Protein AF-A0A919CMC1-F1 (afdb_monomer)

Secondary structure (DSSP, 8-state):
-HHHHHHHHHHHHIIIIIHHHHHHHHHHHHHHH--HHHHHHHHHHHHHHHHHHT-TTHHHHHHHHHHH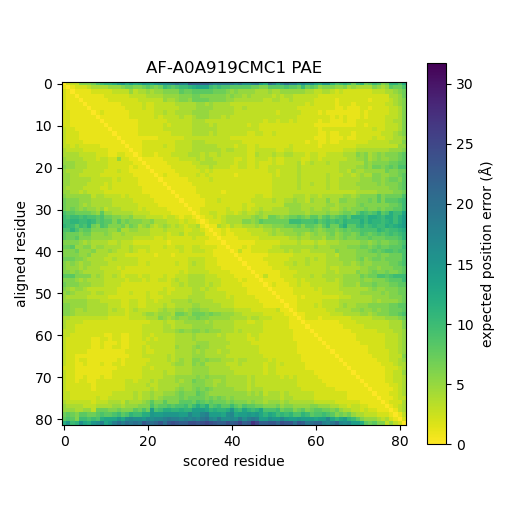HHHHHHHHHHHTT-

Solvent-accessible surface area (backbone atoms only — not comparable to full-atom values): 4188 Å² total; per-residue (Å²): 117,68,66,28,51,52,54,9,50,51,51,21,49,36,70,71,64,37,41,48,58,52,13,50,54,26,41,54,50,17,68,76,66,67,43,63,71,33,41,52,47,14,52,49,28,44,51,49,34,54,59,45,72,70,36,90,57,41,66,65,48,28,51,49,51,12,51,52,46,16,51,49,47,44,52,57,51,54,67,73,75,110

Foldseek 3Di:
DVVLLVQLVVQLCCLQPVLLVQLVVLVVVCVVPVDVVSPVVSVVSNVCNVVLNPDPCNNVVSNVSSVVSSVVVVVVVVVVVD

Radius of gyration: 16.01 Å; Cα contacts (8 Å, |Δi|>4): 75; chains: 1; bounding box: 41×18×42 Å

pLDDT: mean 93.79, std 5.11, range [62.09, 98.25]

Mean predicted aligned error: 3.86 Å

Sequence (82 aa):
MIKPLIIGALVCLYLQLGLEPTGWLFYELSHATGFVPLYNGYSAFRGAGYFYSLWPWQLPVNLLVGVLVAALVYWLQQRRQA

Organism: NCBI:txid930806

Structure (mmC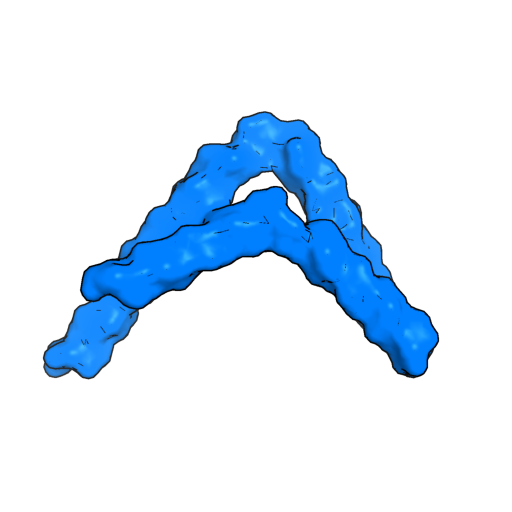IF, N/CA/C/O backbone):
data_AF-A0A919CMC1-F1
#
_entry.id   AF-A0A919CMC1-F1
#
loop_
_atom_site.group_PDB
_atom_site.id
_atom_site.type_symbol
_atom_site.label_atom_id
_atom_site.label_alt_id
_atom_site.label_comp_id
_atom_site.label_asym_id
_atom_site.label_entity_id
_atom_site.label_seq_id
_atom_site.pdbx_PDB_ins_code
_atom_site.Cartn_x
_atom_site.Cartn_y
_atom_site.Cartn_z
_atom_site.occupancy
_atom_site.B_iso_or_equiv
_atom_site.auth_seq_id
_atom_site.auth_comp_id
_atom_site.auth_asym_id
_atom_site.auth_atom_id
_atom_site.pdbx_PDB_model_num
ATOM 1 N N . MET A 1 1 ? -16.833 -5.405 16.516 1.00 77.50 1 MET A N 1
ATOM 2 C CA . MET A 1 1 ? -15.403 -5.338 16.907 1.00 77.50 1 MET A CA 1
ATOM 3 C C . MET A 1 1 ? -14.496 -6.222 16.051 1.00 77.50 1 MET A C 1
ATOM 5 O O . MET A 1 1 ? -13.494 -5.718 15.571 1.00 77.50 1 MET A O 1
ATOM 9 N N . ILE A 1 2 ? -14.844 -7.490 15.794 1.00 90.75 2 ILE A N 1
ATOM 10 C CA . ILE A 1 2 ? -13.991 -8.417 15.018 1.00 90.75 2 ILE A CA 1
ATOM 11 C C . ILE A 1 2 ? -13.775 -7.954 13.562 1.00 90.75 2 ILE A C 1
ATOM 13 O O . ILE A 1 2 ? -12.650 -7.925 13.080 1.00 90.75 2 ILE A O 1
ATOM 17 N N . LYS A 1 3 ? -14.835 -7.518 12.867 1.00 93.19 3 LYS A N 1
ATOM 18 C CA . LYS A 1 3 ? -14.760 -7.094 11.456 1.00 93.19 3 LYS A CA 1
ATOM 19 C C . LYS A 1 3 ? -13.751 -5.953 11.183 1.00 93.19 3 LYS A C 1
ATOM 21 O O . LYS A 1 3 ? -12.957 -6.110 10.260 1.00 93.19 3 LYS A O 1
ATOM 26 N N . PRO A 1 4 ? -13.741 -4.833 11.936 1.00 94.44 4 PRO A N 1
ATOM 27 C CA . PRO A 1 4 ? -12.712 -3.800 11.787 1.00 94.44 4 PRO A CA 1
ATOM 28 C C . PRO A 1 4 ? -11.278 -4.323 11.928 1.00 94.44 4 PRO A C 1
ATOM 30 O O . PRO A 1 4 ? -10.426 -3.969 11.120 1.00 94.44 4 PRO A O 1
ATOM 33 N N . LEU A 1 5 ? -11.031 -5.199 12.909 1.00 95.56 5 LEU A N 1
ATOM 34 C CA . LEU A 1 5 ? -9.710 -5.792 13.137 1.00 95.56 5 LEU A CA 1
ATOM 35 C C . LEU A 1 5 ? -9.278 -6.681 11.969 1.00 95.56 5 LEU A C 1
ATOM 37 O O . LEU A 1 5 ? -8.142 -6.573 11.522 1.00 95.56 5 LEU A O 1
ATOM 41 N N . ILE A 1 6 ? -10.191 -7.498 11.429 1.00 97.50 6 ILE A N 1
ATOM 42 C CA . ILE A 1 6 ? -9.920 -8.313 10.235 1.00 97.50 6 ILE A CA 1
ATOM 43 C C . ILE A 1 6 ? -9.536 -7.417 9.056 1.00 97.50 6 ILE A C 1
ATOM 45 O O . ILE A 1 6 ? -8.544 -7.683 8.388 1.00 97.50 6 ILE A O 1
ATOM 49 N N . ILE A 1 7 ? -10.288 -6.341 8.809 1.00 97.31 7 ILE A N 1
ATOM 50 C CA . ILE A 1 7 ? -10.007 -5.448 7.678 1.00 97.31 7 ILE A CA 1
ATOM 51 C C . ILE A 1 7 ? -8.650 -4.753 7.852 1.00 97.31 7 ILE A C 1
ATOM 53 O O . ILE A 1 7 ? -7.863 -4.723 6.909 1.00 97.31 7 ILE A O 1
ATOM 57 N N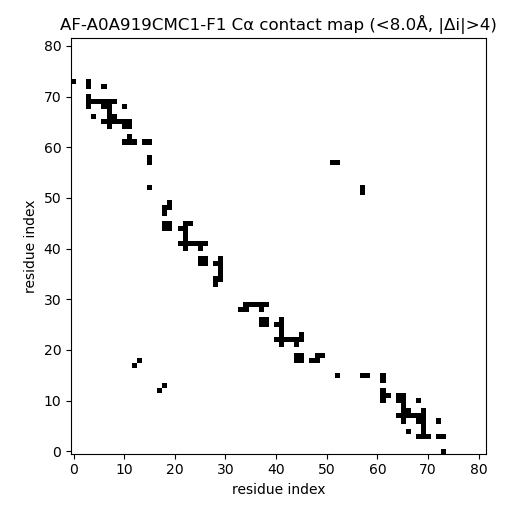 . GLY A 1 8 ? -8.336 -4.257 9.052 1.00 96.94 8 GLY A N 1
ATOM 58 C CA . GLY A 1 8 ? -7.022 -3.674 9.336 1.00 96.94 8 GLY A CA 1
ATOM 59 C C . GLY A 1 8 ? -5.873 -4.670 9.160 1.00 96.94 8 GLY A C 1
ATOM 60 O O . GLY A 1 8 ? -4.866 -4.344 8.532 1.00 96.94 8 GLY A O 1
ATOM 61 N N . ALA A 1 9 ? -6.042 -5.904 9.648 1.00 97.12 9 ALA A N 1
ATOM 62 C CA . ALA A 1 9 ? -5.054 -6.968 9.490 1.00 97.12 9 ALA A CA 1
ATOM 63 C C . ALA A 1 9 ? -4.833 -7.333 8.014 1.00 97.12 9 ALA A C 1
ATOM 65 O O . ALA A 1 9 ? -3.690 -7.457 7.582 1.00 97.12 9 ALA A O 1
ATOM 66 N N . LEU A 1 10 ? -5.906 -7.437 7.223 1.00 97.75 10 LEU A N 1
ATOM 67 C CA . LEU A 1 10 ? -5.813 -7.700 5.786 1.00 97.75 10 LEU A CA 1
ATOM 68 C C . LEU A 1 10 ? -5.063 -6.589 5.047 1.00 97.75 10 LEU A C 1
ATOM 70 O O . LEU A 1 10 ? -4.237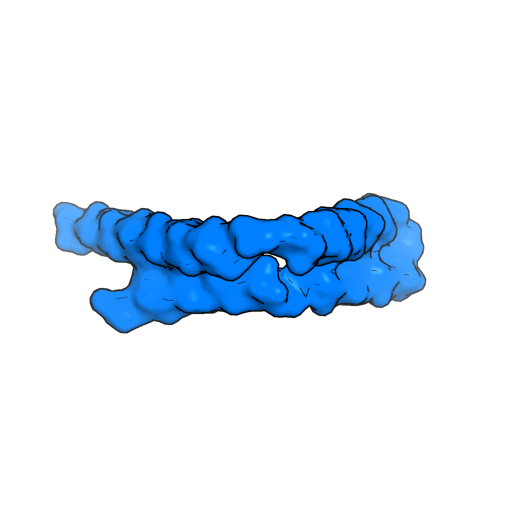 -6.894 4.194 1.00 97.75 10 LEU A O 1
ATOM 74 N N . VAL A 1 11 ? -5.297 -5.319 5.391 1.00 97.44 11 VAL A N 1
ATOM 75 C CA . VAL A 1 11 ? -4.547 -4.202 4.793 1.00 97.44 11 VAL A CA 1
ATOM 76 C C . VAL A 1 11 ? -3.065 -4.276 5.156 1.00 97.44 11 VAL A C 1
ATOM 78 O O . VAL A 1 11 ? -2.223 -4.157 4.269 1.00 97.44 11 VAL A O 1
ATOM 81 N N . CYS A 1 12 ? -2.734 -4.526 6.425 1.00 97.00 12 CYS A N 1
ATOM 82 C CA . CYS A 1 12 ? -1.344 -4.687 6.853 1.00 97.00 12 CYS A CA 1
ATOM 83 C C . CYS A 1 12 ? -0.649 -5.827 6.091 1.00 97.00 12 CYS A C 1
ATOM 85 O O . CYS A 1 12 ? 0.451 -5.647 5.574 1.00 97.00 12 CYS A O 1
ATOM 87 N N . LEU A 1 13 ? -1.298 -6.990 5.989 1.00 96.75 13 LEU A N 1
ATOM 88 C CA . LEU A 1 13 ? -0.760 -8.146 5.271 1.00 96.75 13 LEU A CA 1
ATOM 89 C C . LEU A 1 13 ? -0.616 -7.873 3.773 1.00 96.75 13 LEU A C 1
ATOM 91 O O . LEU A 1 13 ? 0.390 -8.248 3.176 1.00 96.75 13 LEU A O 1
ATOM 95 N N . TYR A 1 14 ? -1.583 -7.183 3.170 1.00 96.25 14 TYR A N 1
ATOM 96 C CA . TYR A 1 14 ? -1.517 -6.800 1.765 1.00 96.25 14 TYR A CA 1
ATOM 97 C C . TYR A 1 14 ? -0.338 -5.862 1.483 1.00 96.25 14 TYR A C 1
ATOM 99 O O . TYR A 1 14 ? 0.389 -6.065 0.515 1.00 96.25 14 TYR A O 1
ATOM 107 N N . LEU A 1 15 ? -0.092 -4.870 2.339 1.00 94.94 15 LEU A N 1
ATOM 108 C CA . LEU A 1 15 ? 1.059 -3.977 2.178 1.00 94.94 15 LEU A CA 1
ATOM 109 C C . LEU A 1 15 ? 2.397 -4.681 2.453 1.00 94.94 15 LEU A C 1
ATOM 111 O O . LEU A 1 15 ? 3.422 -4.307 1.883 1.00 94.94 15 LEU A O 1
ATOM 115 N N . GLN A 1 16 ? 2.390 -5.709 3.305 1.00 95.00 16 GLN A N 1
ATOM 116 C CA . GLN A 1 16 ? 3.586 -6.479 3.631 1.00 95.00 16 GLN A CA 1
ATOM 117 C C . GLN A 1 16 ? 3.958 -7.487 2.538 1.00 95.00 16 GLN A C 1
ATOM 119 O O . GLN A 1 16 ? 5.142 -7.675 2.272 1.00 95.00 16 GLN A O 1
ATOM 124 N N . LEU A 1 17 ? 2.967 -8.150 1.936 1.00 94.50 17 LEU A N 1
ATOM 125 C CA . LEU A 1 17 ? 3.177 -9.338 1.097 1.00 94.50 17 LEU A CA 1
ATOM 126 C C . LEU A 1 17 ? 2.480 -9.271 -0.267 1.00 94.50 17 LEU A C 1
ATOM 128 O O . LEU A 1 17 ? 2.808 -10.043 -1.158 1.00 94.50 17 LEU A O 1
ATOM 132 N N . GLY A 1 18 ? 1.492 -8.395 -0.439 1.00 93.62 18 GLY A N 1
ATOM 133 C CA . GLY A 1 18 ? 0.579 -8.402 -1.584 1.00 93.62 18 GLY A CA 1
ATOM 134 C C . GLY A 1 18 ? 1.000 -7.528 -2.765 1.00 93.62 18 GLY A C 1
ATOM 135 O O . GLY A 1 18 ? 0.522 -7.763 -3.874 1.00 93.62 18 GLY A O 1
ATOM 136 N N . LEU A 1 19 ? 1.896 -6.553 -2.574 1.00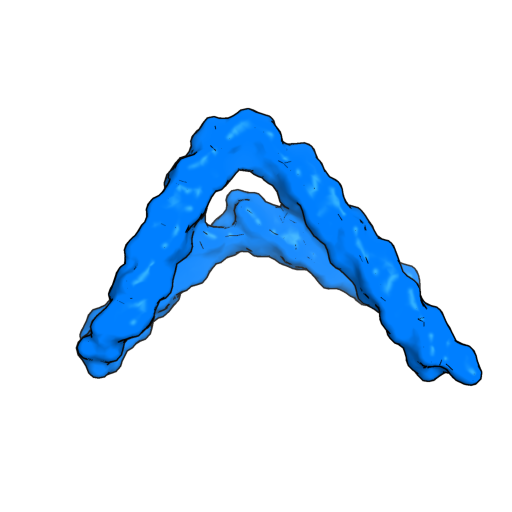 91.75 19 LEU A N 1
ATOM 137 C CA . LEU A 1 19 ? 2.297 -5.623 -3.642 1.00 91.75 19 LEU A CA 1
ATOM 138 C C . LEU A 1 19 ? 2.965 -6.335 -4.829 1.00 91.75 19 LEU A C 1
ATOM 140 O O . LEU A 1 19 ? 2.609 -6.081 -5.979 1.00 91.75 19 LEU A O 1
ATOM 144 N N . GLU A 1 20 ? 3.892 -7.253 -4.560 1.00 91.88 20 GLU A N 1
ATOM 145 C CA . GLU A 1 20 ? 4.600 -8.003 -5.602 1.00 91.88 20 GLU A CA 1
ATOM 146 C C . GLU A 1 20 ? 3.691 -9.009 -6.339 1.00 91.88 20 GLU A C 1
ATOM 148 O O . GLU A 1 20 ? 3.632 -8.937 -7.572 1.00 91.88 20 GLU A O 1
ATOM 153 N N . PRO A 1 21 ? 2.899 -9.862 -5.651 1.00 93.62 21 PRO A N 1
ATOM 154 C CA . PRO A 1 21 ? 1.901 -10.707 -6.308 1.00 93.62 21 PRO A CA 1
ATOM 155 C C . PRO A 1 21 ? 0.910 -9.917 -7.170 1.00 93.62 21 PRO A C 1
ATOM 157 O O . PRO A 1 21 ? 0.563 -10.345 -8.268 1.00 93.62 21 PRO A O 1
ATOM 160 N N . THR A 1 22 ? 0.489 -8.735 -6.711 1.00 94.19 22 THR A N 1
ATOM 161 C CA . THR A 1 22 ? -0.415 -7.864 -7.480 1.00 94.19 22 THR A CA 1
ATOM 162 C C . THR A 1 22 ? 0.248 -7.375 -8.765 1.00 94.19 22 THR A C 1
ATOM 164 O O . THR A 1 22 ? -0.377 -7.385 -9.825 1.00 94.19 22 THR A O 1
ATOM 167 N N . GLY A 1 23 ? 1.530 -7.005 -8.704 1.00 93.31 23 GLY A N 1
ATOM 168 C CA . GLY A 1 23 ? 2.312 -6.690 -9.896 1.00 93.31 23 GLY A CA 1
ATOM 169 C C . GLY A 1 23 ? 2.344 -7.857 -10.883 1.00 93.31 23 GLY A C 1
ATOM 170 O O . GLY A 1 23 ? 2.104 -7.659 -12.073 1.00 93.31 23 GLY A O 1
ATOM 171 N N . TRP A 1 24 ? 2.582 -9.076 -10.404 1.00 94.31 24 TRP A N 1
ATOM 172 C CA . TRP A 1 24 ? 2.616 -10.257 -11.266 1.00 94.31 24 TRP A CA 1
ATOM 173 C C . TRP A 1 24 ? 1.277 -10.511 -11.978 1.00 94.31 24 TRP A C 1
ATOM 175 O O . TRP A 1 24 ? 1.268 -10.734 -13.186 1.00 94.31 24 TRP A O 1
ATOM 185 N N . LEU A 1 25 ? 0.143 -10.339 -11.291 1.00 94.94 25 LEU A N 1
ATOM 186 C CA . LEU A 1 25 ? -1.181 -10.422 -11.925 1.00 94.94 25 LEU A CA 1
ATOM 187 C C . LEU A 1 25 ? -1.373 -9.369 -13.030 1.00 94.94 25 LEU A C 1
ATOM 189 O O . LEU A 1 25 ? -1.924 -9.671 -14.089 1.00 94.94 25 LEU A O 1
ATOM 193 N N . PHE A 1 26 ? -0.890 -8.138 -12.823 1.00 94.50 26 PHE A N 1
ATOM 194 C CA . PHE A 1 26 ? -0.898 -7.113 -13.873 1.00 94.50 26 PHE A CA 1
ATOM 195 C C . PHE A 1 26 ? -0.041 -7.510 -15.077 1.00 94.50 26 PHE A C 1
ATOM 197 O O . PHE A 1 26 ? -0.436 -7.265 -16.219 1.00 94.50 26 PHE A O 1
ATOM 204 N N . TYR A 1 27 ? 1.113 -8.133 -14.834 1.00 94.31 27 TYR A N 1
ATOM 205 C CA . TYR A 1 27 ? 1.992 -8.620 -15.892 1.00 94.31 27 TYR A CA 1
ATOM 206 C C . TYR A 1 27 ? 1.297 -9.689 -16.736 1.00 94.31 27 TYR A C 1
ATOM 208 O O . TYR A 1 27 ? 1.227 -9.533 -17.958 1.00 94.31 27 TYR A O 1
ATOM 216 N N . GLU A 1 28 ? 0.718 -10.707 -16.101 1.00 95.50 28 GLU A N 1
ATOM 217 C CA . GLU A 1 28 ? -0.018 -11.763 -16.800 1.00 95.50 28 GLU A CA 1
ATOM 218 C C . GLU A 1 28 ? -1.190 -11.205 -17.605 1.00 95.50 28 GLU A C 1
ATOM 220 O O . GLU A 1 28 ? -1.334 -11.501 -18.792 1.00 95.50 28 GLU A O 1
ATOM 225 N N . LEU A 1 29 ? -1.992 -10.331 -16.991 1.00 95.06 29 LEU A N 1
ATOM 226 C CA . LEU A 1 29 ? -3.151 -9.751 -17.659 1.00 95.06 29 LEU A CA 1
ATOM 227 C C . LEU A 1 29 ? -2.736 -8.861 -18.837 1.00 95.06 29 LEU A C 1
ATOM 229 O O . LEU A 1 29 ? -3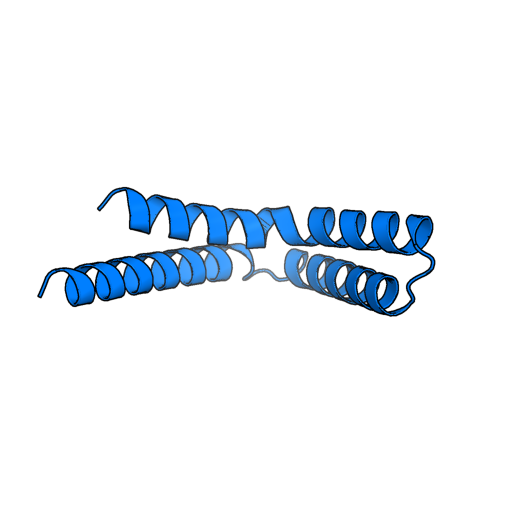.396 -8.870 -19.878 1.00 95.06 29 LEU A O 1
ATOM 233 N N . SER A 1 30 ? -1.625 -8.128 -18.713 1.00 95.06 30 SER A N 1
ATOM 234 C CA . SER A 1 30 ? -1.077 -7.332 -19.817 1.00 95.06 30 SER A CA 1
ATOM 235 C C . SER A 1 30 ? -0.618 -8.204 -20.987 1.00 95.06 30 SER A C 1
ATOM 237 O O . SER A 1 30 ? -0.853 -7.837 -22.134 1.00 95.06 30 SER A O 1
ATOM 239 N N . HIS A 1 31 ? -0.038 -9.378 -20.714 1.00 92.81 31 HIS A N 1
ATOM 240 C CA . HIS A 1 31 ? 0.387 -10.321 -21.751 1.00 92.81 31 HIS A CA 1
ATOM 241 C C . HIS A 1 31 ? -0.807 -11.006 -22.415 1.00 92.81 31 HIS A C 1
ATOM 243 O O . HIS A 1 31 ? -0.811 -11.181 -23.630 1.00 92.81 31 HIS A O 1
ATOM 249 N N . ALA A 1 32 ? -1.839 -11.343 -21.640 1.00 95.69 32 ALA A N 1
ATOM 250 C CA . ALA A 1 32 ? -3.047 -11.972 -22.159 1.00 95.69 32 ALA A CA 1
ATOM 251 C C . ALA A 1 32 ? -3.890 -11.024 -23.029 1.00 95.69 32 ALA A C 1
ATOM 253 O O . ALA A 1 32 ? -4.499 -11.457 -24.003 1.00 95.69 32 ALA A O 1
ATOM 254 N N . THR A 1 33 ? -3.945 -9.736 -22.680 1.00 95.25 33 THR A N 1
ATOM 255 C CA . THR A 1 33 ? -4.823 -8.756 -23.349 1.00 95.25 33 THR A CA 1
ATOM 256 C C . THR A 1 33 ? -4.094 -7.817 -24.310 1.00 95.25 33 THR A C 1
ATOM 258 O O . THR A 1 33 ? -4.742 -7.132 -25.098 1.00 95.25 33 THR A O 1
ATOM 261 N N . GLY A 1 34 ? -2.763 -7.729 -24.233 1.00 92.00 34 GLY A N 1
ATOM 262 C CA . GLY A 1 34 ? -1.969 -6.725 -24.948 1.00 92.00 34 GLY A CA 1
ATOM 263 C C . GLY A 1 34 ? -2.208 -5.285 -24.468 1.00 92.00 34 GLY A C 1
ATOM 264 O O . GLY A 1 34 ? -1.769 -4.334 -25.115 1.00 92.00 34 GLY A O 1
ATOM 265 N N . PHE A 1 35 ? -2.919 -5.087 -23.353 1.00 93.94 35 PHE A N 1
ATOM 266 C CA . PHE A 1 35 ? -3.319 -3.761 -22.894 1.00 93.94 35 PHE A CA 1
ATOM 267 C C . PHE A 1 35 ? -2.178 -3.065 -22.134 1.00 93.94 35 PHE A C 1
ATOM 269 O O . PHE A 1 35 ? -1.900 -3.345 -20.966 1.00 93.94 35 PHE A O 1
ATOM 276 N N . VAL A 1 36 ? -1.527 -2.115 -22.811 1.00 90.19 36 VAL A N 1
ATOM 277 C CA . VAL A 1 36 ? -0.337 -1.384 -22.333 1.00 90.19 36 VAL A CA 1
ATOM 278 C C . VAL A 1 36 ? -0.493 -0.755 -20.935 1.00 90.19 36 VAL A C 1
ATOM 280 O O . VAL A 1 36 ? 0.443 -0.860 -20.140 1.00 90.19 36 VAL A O 1
ATOM 283 N N . PRO A 1 37 ? -1.640 -0.156 -20.552 1.00 93.38 37 PRO A N 1
ATOM 284 C CA . PRO A 1 37 ? -1.797 0.404 -19.209 1.00 93.38 37 PRO A CA 1
ATOM 285 C C . PRO A 1 37 ? -1.613 -0.611 -18.072 1.00 93.38 37 PRO A C 1
ATOM 287 O O . PRO A 1 37 ? -1.149 -0.234 -16.997 1.00 93.38 37 PRO A O 1
ATOM 290 N N . LEU A 1 38 ? -1.905 -1.898 -18.294 1.00 92.06 38 LEU A N 1
ATOM 291 C CA . LEU A 1 38 ? -1.666 -2.941 -17.287 1.00 92.06 38 LEU A CA 1
ATOM 292 C C . LEU A 1 38 ? -0.179 -3.212 -17.094 1.00 92.06 38 LEU A C 1
ATOM 294 O O . LEU A 1 38 ? 0.259 -3.427 -15.968 1.00 92.06 38 LEU A O 1
ATOM 298 N N . TYR A 1 39 ? 0.611 -3.138 -18.164 1.00 91.62 39 TYR A N 1
ATOM 299 C CA . TYR A 1 39 ? 2.062 -3.275 -18.070 1.00 91.62 39 TYR A CA 1
ATOM 300 C C . TYR A 1 39 ? 2.694 -2.108 -17.291 1.00 91.62 39 TYR A C 1
ATOM 302 O O . TYR A 1 39 ? 3.623 -2.301 -16.498 1.00 91.62 39 TYR A O 1
ATOM 310 N N . ASN A 1 40 ? 2.143 -0.898 -17.444 1.00 92.38 40 ASN A N 1
ATOM 311 C CA . ASN A 1 40 ? 2.520 0.245 -16.609 1.00 92.38 40 ASN A CA 1
ATOM 312 C C . ASN A 1 40 ? 2.153 -0.001 -15.137 1.00 92.38 40 ASN A C 1
ATOM 314 O O . ASN A 1 40 ? 2.962 0.280 -14.253 1.00 92.38 40 ASN A O 1
ATOM 318 N N . GLY A 1 41 ? 0.976 -0.584 -14.881 1.00 91.12 41 GLY A N 1
ATOM 319 C CA . GLY A 1 41 ? 0.561 -1.035 -13.551 1.00 91.12 41 GLY A CA 1
ATOM 320 C C . GLY A 1 41 ? 1.556 -2.025 -12.943 1.00 91.12 41 GLY A C 1
ATOM 321 O O . GLY A 1 41 ? 2.078 -1.780 -11.858 1.00 91.12 41 GLY A O 1
ATOM 322 N N . TYR A 1 42 ? 1.905 -3.087 -13.670 1.00 93.31 42 TYR A N 1
ATOM 323 C CA . TYR A 1 42 ? 2.949 -4.036 -13.277 1.00 93.31 42 TYR A CA 1
ATOM 324 C C . TYR A 1 42 ? 4.260 -3.337 -12.907 1.00 93.31 42 TYR A C 1
ATOM 326 O O . TYR A 1 42 ? 4.805 -3.582 -11.832 1.00 93.31 42 TYR A O 1
ATOM 334 N N . SER A 1 43 ? 4.746 -2.448 -13.775 1.00 92.19 43 SER A N 1
ATOM 335 C CA . SER A 1 43 ? 6.008 -1.737 -13.562 1.00 92.19 43 SER A CA 1
ATOM 336 C C . SER A 1 43 ? 5.963 -0.884 -12.292 1.00 92.19 43 SER A C 1
ATOM 338 O O . SER A 1 43 ? 6.913 -0.899 -11.508 1.00 92.19 43 SER A O 1
ATOM 340 N N . ALA A 1 44 ? 4.840 -0.200 -12.047 1.00 93.81 44 ALA A N 1
ATOM 341 C CA . ALA A 1 44 ? 4.626 0.580 -10.834 1.00 93.81 44 ALA A CA 1
ATOM 342 C C . ALA A 1 44 ? 4.608 -0.305 -9.579 1.00 93.81 44 ALA A C 1
ATOM 344 O O . ALA A 1 44 ? 5.331 -0.015 -8.629 1.00 93.81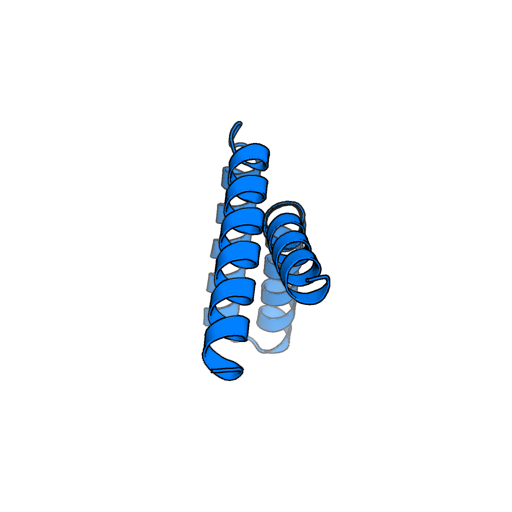 44 ALA A O 1
ATOM 345 N N . PHE A 1 45 ? 3.848 -1.405 -9.577 1.00 93.69 45 PHE A N 1
ATOM 346 C CA . PHE A 1 45 ? 3.769 -2.324 -8.435 1.00 93.69 45 PHE A CA 1
ATOM 347 C C . PHE A 1 45 ? 5.094 -3.036 -8.158 1.00 93.69 45 PHE A C 1
ATOM 349 O O . PHE A 1 45 ? 5.474 -3.178 -6.998 1.00 93.69 45 PHE A O 1
ATOM 356 N N . ARG A 1 46 ? 5.831 -3.436 -9.199 1.00 92.69 46 ARG A N 1
ATOM 357 C CA . ARG A 1 46 ? 7.149 -4.066 -9.057 1.00 92.69 46 ARG A CA 1
ATOM 358 C C . ARG A 1 46 ? 8.176 -3.090 -8.492 1.00 92.69 46 ARG A C 1
ATOM 360 O O . ARG A 1 46 ? 8.884 -3.430 -7.549 1.00 92.69 46 ARG A O 1
ATOM 367 N N . GLY A 1 47 ? 8.238 -1.878 -9.047 1.00 93.69 47 GLY A N 1
ATOM 368 C CA . GLY A 1 47 ? 9.138 -0.832 -8.567 1.00 93.69 47 GLY A CA 1
ATOM 369 C C . GLY A 1 47 ? 8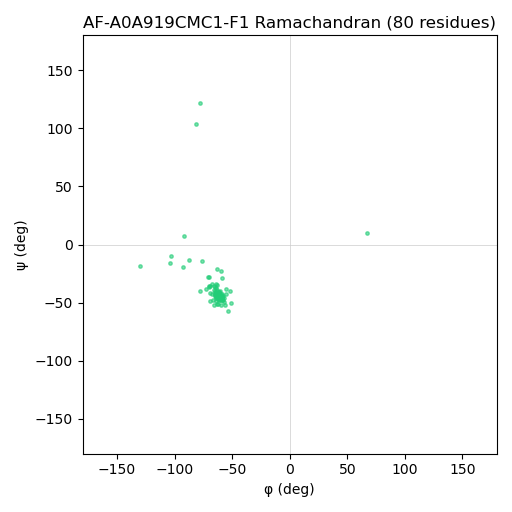.809 -0.419 -7.135 1.00 93.69 47 GLY A C 1
ATOM 370 O O . GLY A 1 47 ? 9.681 -0.450 -6.269 1.00 93.69 47 GLY A O 1
ATOM 371 N N . ALA A 1 48 ? 7.540 -0.105 -6.865 1.00 91.75 48 ALA A N 1
ATOM 372 C CA . ALA A 1 48 ? 7.076 0.246 -5.529 1.00 91.75 48 ALA A CA 1
ATOM 373 C C . ALA A 1 48 ? 7.328 -0.892 -4.536 1.00 91.75 48 ALA A C 1
ATOM 375 O O . ALA A 1 48 ? 7.901 -0.638 -3.488 1.00 91.75 48 ALA A O 1
ATOM 376 N N . GLY A 1 49 ? 6.983 -2.137 -4.874 1.00 92.00 49 GLY A N 1
ATOM 377 C CA . GLY A 1 49 ? 7.207 -3.300 -4.014 1.00 92.00 49 GLY A CA 1
ATOM 378 C C . GLY A 1 49 ? 8.680 -3.507 -3.661 1.00 92.00 49 GLY A C 1
ATOM 379 O O . GLY A 1 49 ? 8.993 -3.729 -2.494 1.00 92.00 49 GLY A O 1
ATOM 380 N N . TYR A 1 50 ? 9.587 -3.359 -4.632 1.00 92.44 50 TYR A N 1
ATOM 381 C CA . TYR A 1 50 ? 11.030 -3.475 -4.402 1.00 92.44 50 TYR A CA 1
ATOM 382 C C . TYR A 1 50 ? 11.573 -2.366 -3.490 1.00 92.44 50 TYR A C 1
ATOM 384 O O . TYR A 1 50 ? 12.226 -2.648 -2.491 1.00 92.44 50 TYR A O 1
ATOM 392 N N . PHE A 1 51 ? 11.292 -1.095 -3.786 1.00 93.75 51 PHE A N 1
ATOM 393 C CA . PHE A 1 51 ? 11.785 -0.003 -2.936 1.00 93.75 51 PHE A CA 1
ATOM 394 C C . PHE A 1 51 ? 11.127 -0.002 -1.555 1.00 93.75 51 PHE A C 1
ATOM 396 O O . PHE A 1 51 ? 11.771 0.332 -0.562 1.00 93.75 51 PHE A O 1
ATOM 403 N N . TYR A 1 52 ? 9.857 -0.397 -1.486 1.00 94.06 52 TYR A N 1
ATOM 404 C CA . TYR A 1 52 ? 9.114 -0.470 -0.238 1.00 94.06 52 TYR A CA 1
ATOM 405 C C . TYR A 1 52 ? 9.608 -1.600 0.667 1.00 94.06 52 TYR A C 1
ATOM 407 O O . TYR A 1 52 ? 9.683 -1.398 1.875 1.00 94.06 52 TYR A O 1
ATOM 415 N N . SER A 1 53 ? 10.001 -2.750 0.109 1.00 91.38 53 SER A N 1
ATOM 416 C CA . SER A 1 53 ? 10.556 -3.865 0.889 1.00 91.38 53 SER A CA 1
ATOM 417 C C . SER A 1 53 ? 11.960 -3.587 1.427 1.00 91.38 53 SER A C 1
ATOM 419 O O . SER A 1 53 ? 12.331 -4.092 2.483 1.00 91.38 53 SER A O 1
ATOM 421 N N . LEU A 1 54 ? 12.730 -2.737 0.744 1.00 94.62 54 LEU A N 1
ATOM 422 C CA . LEU A 1 54 ? 14.033 -2.275 1.224 1.00 94.62 54 LEU A CA 1
ATOM 423 C C . LEU A 1 54 ? 13.930 -1.219 2.329 1.00 94.62 54 LEU A C 1
ATOM 425 O O . LEU A 1 54 ? 14.932 -0.906 2.977 1.00 94.62 54 LEU A O 1
ATOM 429 N N . TRP A 1 55 ? 12.752 -0.631 2.542 1.00 95.88 55 TRP A N 1
ATOM 430 C CA . TRP A 1 55 ? 12.594 0.449 3.500 1.00 95.88 55 TRP A CA 1
ATOM 431 C C . TRP A 1 55 ? 12.540 -0.092 4.940 1.00 95.88 55 TRP A C 1
ATOM 433 O O . TRP A 1 55 ? 11.619 -0.837 5.273 1.00 95.88 55 TRP A O 1
ATOM 443 N N . PRO A 1 56 ? 13.443 0.324 5.853 1.00 95.38 56 PRO A N 1
ATOM 444 C CA . PRO A 1 56 ? 13.476 -0.209 7.223 1.00 95.38 56 PRO A CA 1
ATOM 445 C C . PRO A 1 56 ? 12.185 0.021 8.019 1.00 95.38 56 PRO A C 1
ATOM 447 O O . PRO A 1 56 ? 11.893 -0.698 8.972 1.00 95.38 56 PRO A O 1
ATOM 450 N N . TRP A 1 57 ? 11.401 1.026 7.625 1.00 96.25 57 TRP A N 1
ATOM 451 C CA . TRP A 1 57 ? 10.142 1.382 8.272 1.00 96.25 57 TRP A CA 1
ATOM 452 C C . TRP A 1 57 ? 8.919 0.696 7.655 1.00 96.25 57 TRP A C 1
ATOM 454 O O . TRP A 1 57 ? 7.797 1.001 8.058 1.00 96.25 57 TRP A O 1
ATOM 464 N N . GLN A 1 58 ? 9.103 -0.241 6.720 1.00 95.44 58 GLN A N 1
ATOM 465 C CA . GLN A 1 58 ? 8.001 -0.937 6.055 1.00 95.44 58 GLN A CA 1
ATOM 466 C C . GLN A 1 58 ? 7.031 -1.568 7.068 1.00 95.44 58 GLN A C 1
ATOM 468 O O . GLN A 1 58 ? 5.851 -1.227 7.094 1.00 95.44 58 GLN A O 1
ATOM 473 N N . LEU A 1 59 ? 7.530 -2.438 7.951 1.00 95.12 59 LEU A N 1
ATOM 474 C CA . LEU A 1 59 ? 6.710 -3.126 8.950 1.00 95.12 59 LEU A CA 1
ATOM 475 C C . LEU A 1 59 ? 5.986 -2.166 9.920 1.00 95.12 59 LEU A C 1
ATOM 477 O O . LEU A 1 59 ? 4.767 -2.290 10.059 1.00 95.12 59 LEU A O 1
ATOM 481 N N . PRO A 1 60 ? 6.661 -1.208 10.591 1.00 97.19 60 PRO A N 1
ATOM 482 C CA . PRO A 1 60 ? 5.968 -0.298 11.502 1.00 97.19 60 PRO A CA 1
ATOM 483 C C . PRO A 1 60 ? 4.936 0.582 10.787 1.00 97.19 60 PRO A C 1
ATOM 485 O O . PRO A 1 60 ? 3.870 0.835 11.350 1.00 97.19 60 PRO A O 1
ATOM 488 N N . VAL A 1 61 ? 5.189 0.998 9.541 1.00 97.44 61 VAL A N 1
ATOM 489 C CA . VAL A 1 61 ? 4.204 1.748 8.746 1.00 97.44 61 VAL A CA 1
ATOM 490 C C . VAL A 1 61 ? 3.022 0.865 8.352 1.00 97.44 61 VAL A C 1
ATOM 492 O O . VAL A 1 61 ? 1.882 1.302 8.492 1.00 97.44 61 VAL A O 1
ATOM 495 N N . ASN A 1 62 ? 3.252 -0.385 7.947 1.00 97.12 62 ASN A N 1
ATOM 496 C CA . ASN A 1 62 ? 2.185 -1.339 7.631 1.00 97.12 62 ASN A CA 1
ATOM 497 C C . ASN A 1 62 ? 1.260 -1.582 8.826 1.00 97.12 62 ASN A C 1
ATOM 499 O O . ASN A 1 62 ? 0.034 -1.543 8.681 1.00 97.12 62 ASN A O 1
ATOM 503 N N . LEU A 1 63 ? 1.840 -1.771 10.015 1.00 97.56 63 LEU A N 1
ATOM 504 C CA . LEU A 1 63 ? 1.088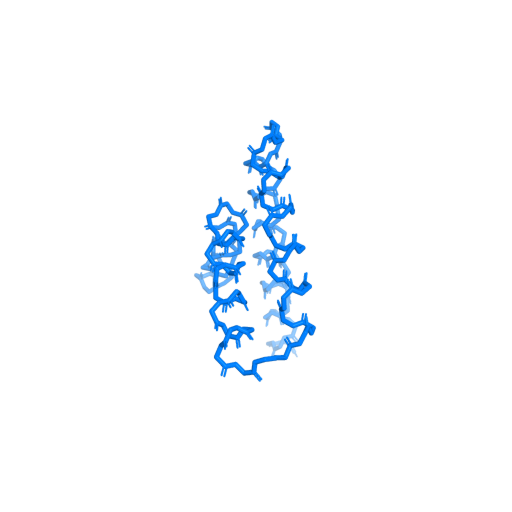 -1.920 11.260 1.00 97.56 63 LEU A CA 1
ATOM 505 C C . LEU A 1 63 ? 0.277 -0.661 11.572 1.00 97.56 63 LEU A C 1
ATOM 507 O O . LEU A 1 63 ? -0.917 -0.760 11.861 1.00 97.56 63 LEU A O 1
ATOM 511 N N . LEU A 1 64 ? 0.896 0.520 11.468 1.00 98.06 64 LEU A N 1
ATOM 512 C CA . LEU A 1 64 ? 0.217 1.794 11.697 1.00 98.06 64 LEU A CA 1
ATOM 513 C C . LEU A 1 64 ? -0.966 1.976 10.739 1.00 98.06 64 LEU A C 1
ATOM 515 O O . LEU A 1 64 ? -2.070 2.289 11.182 1.00 98.06 64 LEU A O 1
ATOM 519 N N . VAL A 1 65 ? -0.768 1.728 9.442 1.00 97.88 65 VAL A N 1
ATOM 520 C CA . VAL A 1 65 ? -1.835 1.817 8.436 1.00 97.88 65 VAL A CA 1
ATOM 521 C C . VAL A 1 65 ? -2.953 0.819 8.742 1.00 97.88 65 VAL A C 1
ATOM 523 O O . VAL A 1 65 ? -4.124 1.197 8.714 1.00 97.88 65 VAL A O 1
ATOM 526 N N . GLY A 1 66 ? -2.623 -0.423 9.106 1.00 97.81 66 GLY A N 1
ATOM 527 C CA . GLY A 1 66 ? -3.613 -1.423 9.514 1.00 97.81 66 GLY A CA 1
ATOM 528 C C . GLY A 1 66 ? -4.458 -0.973 10.712 1.00 97.81 66 GLY A C 1
ATOM 529 O O . GLY A 1 66 ? -5.686 -1.091 10.682 1.00 97.81 66 GLY A O 1
ATOM 530 N N . VAL A 1 67 ? -3.828 -0.390 11.739 1.00 98.00 67 VAL A N 1
ATOM 531 C CA . VAL A 1 67 ? -4.520 0.164 12.918 1.00 98.00 67 VAL A CA 1
ATOM 532 C C . VAL A 1 67 ? -5.418 1.341 12.535 1.00 98.00 67 VAL A C 1
ATOM 534 O O . VAL A 1 67 ? -6.579 1.382 12.949 1.00 98.00 67 VAL A O 1
ATOM 537 N N . LEU A 1 68 ? -4.924 2.271 11.715 1.00 98.25 68 LEU A N 1
ATOM 538 C CA . LEU A 1 68 ? -5.699 3.425 11.252 1.00 98.25 68 LEU A CA 1
ATOM 539 C C . LEU A 1 68 ? -6.921 2.996 10.430 1.00 98.25 68 LEU A C 1
ATOM 541 O O . LEU A 1 68 ? -8.015 3.523 10.634 1.00 98.25 68 LEU A O 1
ATOM 545 N N . VAL A 1 69 ? -6.772 1.999 9.554 1.00 97.94 69 VAL A N 1
ATOM 546 C CA . VAL A 1 69 ? -7.894 1.438 8.792 1.00 97.94 69 VAL A CA 1
ATOM 547 C C . VAL A 1 69 ? -8.897 0.748 9.715 1.00 97.94 69 VAL A C 1
ATOM 549 O O . VAL A 1 69 ? -10.101 0.965 9.567 1.00 97.94 69 VAL A O 1
ATOM 552 N N . ALA A 1 70 ? -8.439 -0.043 10.688 1.00 97.06 70 ALA A N 1
ATOM 553 C CA . ALA A 1 70 ? -9.334 -0.666 11.661 1.00 97.06 70 ALA A CA 1
ATOM 554 C C . ALA A 1 70 ? -10.133 0.389 12.448 1.00 97.06 70 ALA A C 1
ATOM 556 O O . ALA A 1 70 ? -11.352 0.259 12.588 1.00 97.06 70 ALA A O 1
ATOM 557 N N . ALA A 1 71 ? -9.476 1.459 12.901 1.00 96.94 71 ALA A N 1
ATOM 558 C CA . ALA A 1 71 ? -10.122 2.570 13.596 1.00 96.94 71 ALA A CA 1
ATOM 559 C C . ALA A 1 71 ? -11.148 3.291 12.703 1.00 96.94 71 ALA A C 1
ATOM 561 O O . ALA A 1 71 ? -12.278 3.533 13.134 1.00 96.94 71 ALA A O 1
ATOM 562 N N . LEU A 1 72 ? -10.798 3.562 11.442 1.00 97.06 72 LEU A N 1
ATOM 563 C CA . LEU A 1 72 ? -11.698 4.186 10.471 1.00 97.06 72 LEU A CA 1
ATOM 564 C C . LEU A 1 72 ? -12.936 3.321 10.207 1.00 97.06 72 LEU A C 1
ATOM 566 O O . LEU A 1 72 ? -14.063 3.812 10.255 1.00 97.06 72 LEU A O 1
ATOM 570 N N . VAL A 1 73 ? -12.748 2.023 9.960 1.00 96.19 73 VAL A N 1
ATOM 571 C CA . VAL A 1 73 ? -13.854 1.086 9.721 1.00 96.19 73 VAL A CA 1
ATOM 572 C C . VAL A 1 73 ? -14.760 0.988 10.946 1.00 96.19 73 VAL A C 1
ATOM 574 O O . VAL A 1 73 ? -15.982 0.952 10.798 1.00 96.19 73 VAL A O 1
ATOM 577 N N . TYR A 1 74 ? -14.183 0.955 12.147 1.00 95.88 74 TYR A N 1
ATOM 578 C CA . TYR A 1 74 ? -14.950 0.974 13.387 1.00 95.88 74 TYR A CA 1
ATOM 579 C C . TYR A 1 74 ? -15.795 2.248 13.503 1.00 95.88 74 TYR A C 1
ATOM 581 O O . TYR A 1 74 ? -17.000 2.170 13.739 1.00 95.88 74 TYR A O 1
ATOM 589 N N . TRP A 1 75 ? -15.198 3.412 13.254 1.00 95.75 75 TRP A N 1
ATOM 590 C CA . TRP A 1 75 ? -15.895 4.695 13.299 1.00 95.75 75 TRP A CA 1
ATOM 591 C C . TRP A 1 75 ? -17.025 4.802 12.264 1.00 95.75 75 TRP A C 1
ATOM 593 O O . TRP A 1 75 ? -18.129 5.241 12.588 1.00 95.75 75 TRP A O 1
ATOM 603 N N . LEU A 1 76 ? -16.796 4.331 11.035 1.00 94.75 76 LEU A N 1
ATOM 604 C CA . LEU A 1 76 ? -17.828 4.279 9.995 1.00 94.75 76 LEU A CA 1
ATOM 605 C C . LEU A 1 76 ? -18.981 3.333 10.359 1.00 94.75 76 LEU A C 1
ATOM 607 O O . LEU A 1 76 ? -20.123 3.600 9.992 1.00 94.75 76 LEU A O 1
ATOM 611 N N . GLN A 1 77 ? -18.707 2.235 11.070 1.00 93.50 77 GLN A N 1
ATOM 612 C CA . GLN A 1 77 ? -19.752 1.327 11.554 1.00 93.50 77 GLN A CA 1
ATOM 613 C C . GLN A 1 77 ? -20.620 1.989 12.623 1.00 93.50 77 GLN A C 1
ATOM 615 O O . GLN A 1 77 ? -21.839 1.876 12.540 1.00 93.50 77 GLN A O 1
ATOM 620 N N . GLN A 1 78 ? -20.015 2.724 13.560 1.00 92.12 78 GLN A N 1
ATOM 621 C CA . GLN A 1 78 ? -20.753 3.467 14.587 1.00 92.12 78 GLN A CA 1
ATOM 622 C C . GLN A 1 78 ? -21.701 4.499 13.964 1.00 92.12 78 GLN A C 1
ATOM 624 O O . GLN A 1 78 ? -22.870 4.568 14.325 1.00 92.12 78 GLN A O 1
ATOM 629 N N . ARG A 1 79 ? -21.241 5.229 12.939 1.00 91.56 79 ARG A N 1
ATOM 630 C CA . ARG A 1 79 ? -22.075 6.196 12.202 1.00 91.56 79 ARG A CA 1
ATOM 631 C C . ARG A 1 79 ? -23.263 5.589 11.458 1.00 91.56 79 ARG A C 1
ATOM 633 O O . ARG A 1 79 ? -24.172 6.323 11.110 1.00 91.56 79 ARG A O 1
ATOM 640 N N . ARG A 1 80 ? -23.236 4.291 11.150 1.00 87.19 80 ARG A N 1
ATOM 641 C CA . ARG A 1 80 ? -24.355 3.599 10.487 1.00 87.19 80 ARG A CA 1
ATOM 642 C C . ARG A 1 80 ? -25.392 3.059 11.472 1.00 87.19 80 ARG A C 1
ATOM 644 O O . ARG A 1 80 ? -26.434 2.599 11.025 1.00 87.19 80 ARG A O 1
ATOM 651 N N . GLN A 1 81 ? -25.068 3.025 12.764 1.00 73.62 81 GLN A N 1
ATOM 652 C CA . GLN A 1 81 ? -25.937 2.506 13.824 1.00 73.62 81 GLN A CA 1
ATOM 653 C C . GLN A 1 81 ? -26.616 3.614 14.644 1.00 73.62 81 GLN A C 1
ATOM 655 O O . GLN A 1 81 ? -27.497 3.301 15.439 1.00 73.62 81 GLN A O 1
ATOM 660 N N . ALA A 1 82 ? -26.198 4.869 14.458 1.00 62.09 82 ALA A N 1
ATOM 661 C CA . ALA A 1 82 ? -26.833 6.074 14.988 1.00 62.09 82 ALA A CA 1
ATOM 662 C C . ALA A 1 82 ? -27.826 6.644 13.968 1.00 62.09 82 ALA A C 1
ATOM 664 O O . ALA A 1 82 ? -28.858 7.187 14.413 1.00 62.09 82 ALA A O 1
#